Protein AF-A0A9P6S4X9-F1 (afdb_monomer_lite)

Radius of gyration: 37.91 Å; chains: 1; bounding box: 53×24×143 Å

Secondary structure (DSSP, 8-state):
------------------PPP------TT-PPTT----------HHHHHHHHHHHHHHHHHHHHHHHHHHHHHHH--HHHHHHHHHHHHHHHHHHHHHHHHHHHHHHHHHHT--S-----SHHHHHHHHHHHHHHHHHHHHHHHH--

Sequence (147 aa):
MSAAATSASRAEHIHTTTMPTPSATQPLLQAAPGKRIALPIRVEPKVFFANERTFLSWLNFTVLLGSLAIGLLNFGDRIGRISAGVFTFVAMVVMMYALATFHWRADRIRKRLPGPYDDRFGPTVLCVFILAAILINFGLRFADKGV

Structure (mmCIF, N/CA/C/O backbone):
data_AF-A0A9P6S4X9-F1
#
_entry.id   AF-A0A9P6S4X9-F1
#
loop_
_atom_site.group_PDB
_atom_site.id
_atom_site.type_symbol
_atom_site.label_atom_id
_atom_site.label_alt_id
_atom_site.label_comp_id
_atom_site.label_asym_id
_atom_site.label_entity_id
_atom_site.label_seq_id
_atom_site.pdbx_PDB_ins_code
_atom_site.Cartn_x
_atom_site.Cartn_y
_atom_site.Cartn_z
_atom_site.occupancy
_atom_site.B_iso_or_equiv
_atom_site.auth_seq_id
_atom_site.auth_comp_id
_atom_site.auth_asym_id
_atom_site.auth_atom_id
_atom_site.pdbx_PDB_model_num
ATOM 1 N N . MET A 1 1 ? -9.939 6.681 114.213 1.00 40.62 1 MET A N 1
ATOM 2 C CA . MET A 1 1 ? -9.702 8.044 113.689 1.00 40.62 1 MET A CA 1
ATOM 3 C C . MET A 1 1 ? -10.269 8.113 112.274 1.00 40.62 1 MET A C 1
ATOM 5 O O . MET A 1 1 ? -9.946 7.220 111.510 1.00 40.62 1 MET A O 1
ATOM 9 N N . SER A 1 2 ? -11.077 9.147 111.980 1.00 41.94 2 SER A N 1
ATOM 10 C CA . SER A 1 2 ? -11.614 9.590 110.666 1.00 41.94 2 SER A CA 1
ATOM 11 C C . SER A 1 2 ? -12.587 8.633 109.944 1.00 41.94 2 SER A C 1
ATOM 13 O O . SER A 1 2 ? -12.214 7.509 109.655 1.00 41.94 2 SER A O 1
ATOM 15 N N . ALA A 1 3 ? -13.881 8.901 109.717 1.00 42.59 3 ALA A N 1
ATOM 16 C CA . ALA A 1 3 ? -14.622 10.063 109.186 1.00 42.59 3 ALA A CA 1
ATOM 17 C C . ALA A 1 3 ? -14.435 10.333 107.675 1.00 42.59 3 ALA A C 1
ATOM 19 O O . ALA A 1 3 ? -13.303 10.378 107.203 1.00 42.59 3 ALA A O 1
ATOM 20 N N . ALA A 1 4 ? -15.577 10.628 107.023 1.00 40.09 4 ALA A N 1
ATOM 21 C CA . ALA A 1 4 ? -15.827 11.126 105.654 1.00 40.09 4 ALA A CA 1
ATOM 22 C C . ALA A 1 4 ? -15.891 10.050 104.541 1.00 40.09 4 ALA A C 1
ATOM 24 O O . ALA A 1 4 ? -14.926 9.344 104.303 1.00 40.09 4 ALA A O 1
ATOM 25 N N . ALA A 1 5 ? -17.052 9.728 103.957 1.00 43.88 5 ALA A N 1
ATOM 26 C CA . ALA A 1 5 ? -17.960 10.505 103.095 1.00 43.88 5 ALA A CA 1
ATOM 27 C C . ALA A 1 5 ? -17.631 10.388 101.590 1.00 43.88 5 ALA A C 1
ATOM 29 O O . ALA A 1 5 ? -16.500 10.602 101.171 1.00 43.88 5 ALA A O 1
ATOM 30 N N . THR A 1 6 ? -18.701 10.169 100.813 1.00 44.41 6 THR A N 1
ATOM 31 C CA . THR A 1 6 ? -18.942 10.730 99.469 1.00 44.41 6 THR A CA 1
ATOM 32 C C . THR A 1 6 ? -18.787 9.834 98.231 1.00 44.41 6 THR A C 1
ATOM 34 O O . THR A 1 6 ? -17.762 9.221 97.963 1.00 44.41 6 THR A O 1
ATOM 37 N N . SER A 1 7 ? -19.837 9.957 97.408 1.00 43.66 7 SER A N 1
ATOM 38 C CA . SER A 1 7 ? -20.012 9.651 95.979 1.00 43.66 7 SER A CA 1
ATOM 39 C C . SER A 1 7 ? -20.216 8.177 95.616 1.00 43.66 7 SER A C 1
ATOM 41 O O . SER A 1 7 ? -19.341 7.345 95.778 1.00 43.66 7 SER A O 1
ATOM 43 N N . ALA A 1 8 ? -21.436 7.750 95.280 1.00 53.78 8 ALA A N 1
ATOM 44 C CA . ALA A 1 8 ? -22.170 8.042 94.042 1.00 53.78 8 ALA A CA 1
ATOM 45 C C . ALA A 1 8 ? -21.450 7.505 92.795 1.00 53.78 8 ALA A C 1
ATOM 47 O O . ALA A 1 8 ? -20.667 8.203 92.165 1.00 53.78 8 ALA A O 1
ATOM 48 N N . SER A 1 9 ? -21.796 6.282 92.398 1.00 42.47 9 SER A N 1
ATOM 49 C CA . SER A 1 9 ? -21.752 5.892 90.991 1.00 42.47 9 SER A CA 1
ATOM 50 C C . SER A 1 9 ? -22.860 4.879 90.727 1.00 42.47 9 SER A C 1
ATOM 52 O O . SER A 1 9 ? -22.696 3.666 90.827 1.00 42.47 9 SER A O 1
ATOM 54 N N . ARG A 1 10 ? -24.046 5.424 90.453 1.00 54.72 10 ARG A N 1
ATOM 55 C CA . ARG A 1 10 ? -25.120 4.731 89.747 1.00 54.72 10 ARG A CA 1
ATOM 56 C C . ARG A 1 10 ? -24.639 4.569 88.304 1.00 54.72 10 ARG A C 1
ATOM 58 O O . ARG A 1 10 ? -24.884 5.444 87.482 1.00 54.72 10 ARG A O 1
ATOM 65 N N . ALA A 1 11 ? -23.908 3.495 88.025 1.00 45.84 11 ALA A N 1
ATOM 66 C CA . ALA A 1 11 ? -23.626 3.073 86.661 1.00 45.84 11 ALA A CA 1
ATOM 67 C C . ALA A 1 11 ? -24.752 2.137 86.227 1.00 45.84 11 ALA A C 1
ATOM 69 O O . ALA A 1 11 ? -25.008 1.099 86.836 1.00 45.84 11 ALA A O 1
ATOM 70 N N . GLU A 1 12 ? -25.487 2.605 85.232 1.00 45.97 12 GLU A N 1
ATOM 71 C CA . GLU A 1 12 ? -26.669 1.979 84.690 1.00 45.97 12 GLU A CA 1
ATOM 72 C C . GLU A 1 12 ? -26.432 0.544 84.225 1.00 45.97 12 GLU A C 1
ATOM 74 O O . GLU A 1 12 ? -25.440 0.195 83.592 1.00 45.97 12 GLU A O 1
ATOM 79 N N . HIS A 1 13 ? -27.444 -0.251 84.535 1.00 44.88 13 HIS A N 1
ATOM 80 C CA . HIS A 1 13 ? -27.897 -1.465 83.886 1.00 44.88 13 HIS A CA 1
ATOM 81 C C . HIS A 1 13 ? -27.593 -1.480 82.367 1.00 44.88 13 HIS A C 1
ATOM 83 O O . HIS A 1 13 ? -28.399 -1.023 81.555 1.00 44.88 13 HIS A O 1
ATOM 89 N N . ILE A 1 14 ? -26.434 -2.014 81.960 1.00 47.28 14 ILE A N 1
ATOM 90 C CA . ILE A 1 14 ? -26.116 -2.220 80.541 1.00 47.28 14 ILE A CA 1
ATOM 91 C C . ILE A 1 14 ? -26.967 -3.382 80.035 1.00 47.28 14 ILE A C 1
ATOM 93 O O . ILE A 1 14 ? -26.680 -4.557 80.256 1.00 47.28 14 ILE A O 1
ATOM 97 N N . HIS A 1 15 ? -28.043 -3.016 79.349 1.00 53.47 15 HIS A N 1
ATOM 98 C CA . HIS A 1 15 ? -28.860 -3.899 78.540 1.00 53.47 15 HIS A CA 1
ATOM 99 C C . HIS A 1 15 ? -27.960 -4.560 77.485 1.00 53.47 15 HIS A C 1
ATOM 101 O O . HIS A 1 15 ? -27.495 -3.905 76.550 1.00 53.47 15 HIS A O 1
ATOM 107 N N . THR A 1 16 ? -27.685 -5.856 77.644 1.00 51.38 16 THR A N 1
ATOM 108 C CA . THR A 1 16 ? -27.037 -6.692 76.628 1.00 51.38 16 THR A CA 1
ATOM 109 C C . THR A 1 16 ? -27.988 -6.838 75.439 1.00 51.38 16 THR A C 1
ATOM 111 O O . THR A 1 16 ? -28.710 -7.821 75.308 1.00 51.38 16 THR A O 1
ATOM 114 N N . THR A 1 17 ? -28.033 -5.816 74.586 1.00 58.47 17 THR A N 1
ATOM 115 C CA . THR A 1 17 ? -28.720 -5.873 73.296 1.00 58.47 17 THR A CA 1
ATOM 116 C C . THR A 1 17 ? -27.745 -6.486 72.306 1.00 58.47 17 THR A C 1
ATOM 118 O O . THR A 1 17 ? -26.753 -5.872 71.919 1.00 58.47 17 THR A O 1
ATOM 121 N N . THR A 1 18 ? -28.004 -7.737 71.946 1.00 55.19 18 THR A N 1
ATOM 122 C CA . THR A 1 18 ? -27.383 -8.432 70.823 1.00 55.19 18 THR A CA 1
ATOM 123 C C . THR A 1 18 ? -27.446 -7.549 69.576 1.00 55.19 18 THR A C 1
ATOM 125 O O . THR A 1 18 ? -28.519 -7.240 69.063 1.00 55.19 18 THR A O 1
ATOM 128 N N . MET A 1 19 ? -26.283 -7.118 69.088 1.00 57.72 19 MET A N 1
ATOM 129 C CA . MET A 1 19 ? -26.171 -6.454 67.792 1.00 57.72 19 MET A CA 1
ATOM 130 C C . MET A 1 19 ? -26.582 -7.466 66.712 1.00 57.72 19 MET A C 1
ATOM 132 O O . MET A 1 19 ? -25.995 -8.552 66.669 1.00 57.72 19 MET A O 1
ATOM 136 N N . PRO A 1 20 ? -27.556 -7.166 65.835 1.00 60.94 20 PRO A N 1
ATOM 137 C CA . PRO A 1 20 ? -27.769 -7.990 64.662 1.00 60.94 20 PRO A CA 1
ATOM 138 C C . PRO A 1 20 ? -26.520 -7.872 63.788 1.00 60.94 20 PRO A C 1
ATOM 140 O O . PRO A 1 20 ? -26.028 -6.779 63.503 1.00 60.94 20 PRO A O 1
ATOM 143 N N . THR A 1 21 ? -25.983 -9.022 63.402 1.00 60.69 21 THR A N 1
ATOM 144 C CA . THR A 1 21 ? -24.888 -9.157 62.447 1.00 60.69 21 THR A CA 1
ATOM 145 C C . THR A 1 21 ? -25.187 -8.297 61.214 1.00 60.69 21 THR A C 1
ATOM 147 O O . THR A 1 21 ? -26.254 -8.467 60.616 1.00 60.69 21 THR A O 1
ATOM 150 N N . PRO A 1 22 ? -24.305 -7.372 60.796 1.00 52.06 22 PRO A N 1
ATOM 151 C CA . PRO A 1 22 ? -24.499 -6.682 59.536 1.00 52.06 22 PRO A CA 1
ATOM 152 C C . PRO A 1 22 ? -24.264 -7.693 58.411 1.00 52.06 22 PRO A C 1
ATOM 154 O O . PRO A 1 22 ? -23.133 -7.950 58.005 1.00 52.06 22 PRO A 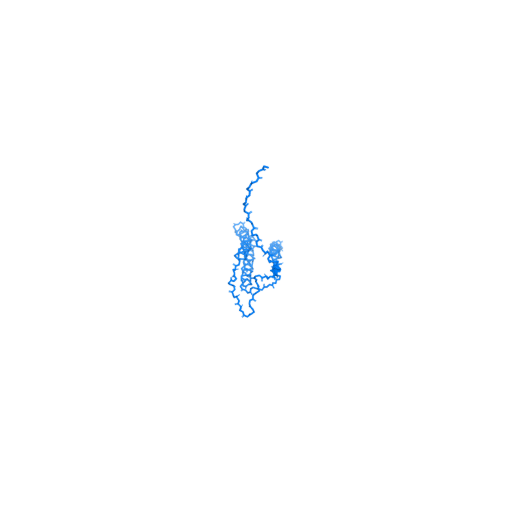O 1
ATOM 157 N N . SER A 1 23 ? -25.348 -8.269 57.892 1.00 57.12 23 SER A N 1
ATOM 158 C CA . SER A 1 23 ? -25.376 -8.958 56.601 1.00 57.12 23 SER A CA 1
ATOM 159 C C . SER A 1 23 ? -25.177 -7.933 55.480 1.00 57.12 23 SER A C 1
ATOM 161 O O . SER A 1 23 ? -26.088 -7.633 54.714 1.00 57.12 23 SER A O 1
ATOM 163 N N . ALA A 1 24 ? -23.984 -7.349 55.393 1.00 59.25 24 ALA A N 1
ATOM 164 C CA . ALA A 1 24 ? -23.583 -6.448 54.321 1.00 59.25 24 ALA A CA 1
ATOM 165 C C . ALA A 1 24 ? -22.804 -7.226 53.251 1.00 59.25 24 ALA A C 1
ATOM 167 O O . ALA A 1 24 ? -21.648 -6.948 52.954 1.00 59.25 24 ALA A O 1
ATOM 168 N N . THR A 1 25 ? -23.456 -8.219 52.648 1.00 58.53 25 THR A N 1
ATOM 169 C CA . THR A 1 25 ? -23.103 -8.696 51.303 1.00 58.53 25 THR A CA 1
ATOM 170 C C . THR A 1 25 ? -24.239 -8.313 50.370 1.00 58.53 25 THR A C 1
ATOM 172 O O . THR A 1 25 ? -24.923 -9.155 49.801 1.00 58.53 25 THR A O 1
ATOM 175 N N . GLN A 1 26 ? -24.492 -7.012 50.255 1.00 59.91 26 GLN A N 1
ATOM 176 C CA . GLN A 1 26 ? -25.256 -6.504 49.127 1.00 59.91 26 GLN A CA 1
ATOM 177 C C . GLN A 1 26 ? -24.246 -5.936 48.137 1.00 59.91 26 GLN A C 1
ATOM 179 O O . GLN A 1 26 ? -23.587 -4.950 48.460 1.00 59.91 26 GLN A O 1
ATOM 184 N N . PRO A 1 27 ? -24.054 -6.539 46.953 1.00 57.41 27 PRO A N 1
ATOM 185 C CA . PRO A 1 27 ? -23.370 -5.838 45.885 1.00 57.41 27 PRO A CA 1
ATOM 186 C C . PRO A 1 27 ? -24.246 -4.631 45.524 1.00 57.41 27 PRO A C 1
ATOM 188 O O . PRO A 1 27 ? -25.382 -4.786 45.083 1.00 57.41 27 PRO A O 1
ATOM 191 N N . LEU A 1 28 ? -23.724 -3.419 45.722 1.00 56.62 28 LEU A N 1
ATOM 192 C CA . LEU A 1 28 ? -24.374 -2.115 45.480 1.00 56.62 28 LEU A CA 1
ATOM 193 C C . LEU A 1 28 ? -24.715 -1.851 43.988 1.00 56.62 28 LEU A C 1
ATOM 195 O O . LEU A 1 28 ? -24.922 -0.714 43.575 1.00 56.62 28 LEU A O 1
ATOM 199 N N . LEU A 1 29 ? -24.780 -2.899 43.166 1.00 58.06 29 LEU A N 1
ATOM 200 C CA . LEU A 1 29 ? -25.066 -2.875 41.733 1.00 58.06 29 LEU A CA 1
ATOM 201 C C . LEU A 1 29 ? -26.030 -4.001 41.324 1.00 58.06 29 LEU A C 1
ATOM 203 O O . LEU A 1 29 ? -25.912 -4.571 40.241 1.00 58.06 29 LEU A O 1
ATOM 207 N N . GLN A 1 30 ? -27.029 -4.308 42.155 1.00 60.53 30 GLN A N 1
ATOM 208 C CA . GLN A 1 30 ? -28.190 -5.047 41.665 1.00 60.53 30 GLN A CA 1
ATOM 209 C C . GLN A 1 30 ? -29.008 -4.104 40.773 1.00 60.53 30 GLN A C 1
ATOM 211 O O . GLN A 1 30 ? -29.825 -3.313 41.243 1.00 60.53 30 GLN A O 1
ATOM 216 N N . ALA A 1 31 ? -28.729 -4.137 39.468 1.00 59.66 31 ALA A N 1
ATOM 217 C CA . ALA A 1 31 ? -29.505 -3.417 38.472 1.00 59.66 31 ALA A CA 1
ATOM 218 C C . ALA A 1 31 ? -30.988 -3.784 38.636 1.00 59.66 31 ALA A C 1
ATOM 220 O O . ALA A 1 31 ? -31.359 -4.953 38.523 1.00 59.66 31 ALA A O 1
ATOM 221 N N . ALA A 1 32 ? -31.825 -2.785 38.928 1.00 60.22 32 ALA A N 1
ATOM 222 C CA . ALA A 1 32 ? -33.267 -2.962 39.017 1.00 60.22 32 ALA A CA 1
ATOM 223 C C . ALA A 1 32 ? -33.785 -3.672 37.746 1.00 60.22 32 ALA A C 1
ATOM 225 O O . ALA A 1 32 ? -33.469 -3.229 36.632 1.00 60.22 32 ALA A O 1
ATOM 226 N N . PRO A 1 33 ? -34.558 -4.766 37.873 1.00 54.81 33 PRO A N 1
ATOM 227 C CA . PRO A 1 33 ? -35.034 -5.505 36.717 1.00 54.81 33 PRO A CA 1
ATOM 228 C C . PRO A 1 33 ? -35.998 -4.620 35.921 1.00 54.81 33 PRO A C 1
ATOM 230 O O . PRO A 1 33 ? -36.998 -4.136 36.443 1.00 54.81 33 PRO A O 1
ATOM 233 N N . GLY A 1 34 ? -35.681 -4.388 34.647 1.00 60.62 34 GLY A N 1
ATOM 234 C CA . GLY A 1 34 ? -36.610 -3.791 33.682 1.00 60.62 34 GLY A CA 1
ATOM 235 C C . GLY A 1 34 ? -36.281 -2.382 33.192 1.00 60.62 34 GLY A C 1
ATOM 236 O O . GLY A 1 34 ? -36.857 -1.961 32.190 1.00 60.62 34 GLY A O 1
ATOM 237 N N . LYS A 1 35 ? -35.320 -1.662 33.786 1.00 54.94 35 LYS A N 1
ATOM 238 C CA . LYS A 1 35 ? -34.866 -0.385 33.210 1.00 54.94 35 LYS A CA 1
ATOM 239 C C . LYS A 1 35 ? -33.592 -0.626 32.416 1.00 54.94 35 LYS A C 1
ATOM 241 O O . LYS A 1 35 ? -32.522 -0.821 32.983 1.00 54.94 35 LYS A O 1
ATOM 246 N N . ARG A 1 36 ? -33.704 -0.636 31.083 1.00 56.78 36 ARG A N 1
ATOM 247 C CA . ARG A 1 36 ? -32.535 -0.604 30.197 1.00 56.78 36 ARG A CA 1
ATOM 248 C C . ARG A 1 36 ? -31.817 0.719 30.437 1.00 56.78 36 ARG A C 1
ATOM 250 O O . ARG A 1 36 ? -32.189 1.745 29.878 1.00 56.78 36 ARG A O 1
ATOM 257 N N . ILE A 1 37 ? -30.820 0.705 31.314 1.00 58.09 37 ILE A N 1
ATOM 258 C CA . ILE A 1 37 ? -29.914 1.829 31.496 1.00 58.09 37 ILE A CA 1
ATOM 259 C C . ILE A 1 37 ? -29.082 1.872 30.217 1.00 58.09 37 ILE A C 1
ATOM 261 O O . ILE A 1 37 ? -28.137 1.104 30.041 1.00 58.09 37 ILE A O 1
ATOM 265 N N . ALA A 1 38 ? -29.481 2.726 29.278 1.00 57.00 38 ALA A N 1
ATOM 266 C CA . ALA A 1 38 ? -28.643 3.099 28.156 1.00 57.00 38 ALA A CA 1
ATOM 267 C C . ALA A 1 38 ? -27.507 3.961 28.713 1.00 57.00 38 ALA A C 1
ATOM 269 O O . ALA A 1 38 ? -27.551 5.184 28.626 1.00 57.00 38 ALA A O 1
ATOM 270 N N . LEU A 1 39 ? -26.506 3.331 29.339 1.00 57.72 39 LEU A N 1
ATOM 271 C CA . LEU A 1 39 ? -25.230 4.004 29.531 1.00 57.72 39 LEU A CA 1
ATOM 272 C C . LEU A 1 39 ? -24.752 4.397 28.127 1.00 57.72 39 LEU A C 1
ATOM 274 O O . LEU A 1 39 ? -24.606 3.504 27.280 1.00 57.72 39 LEU A O 1
ATOM 278 N N . PRO A 1 40 ? -24.540 5.696 27.844 1.00 55.12 40 PRO A N 1
ATOM 279 C CA . PRO A 1 40 ? -23.878 6.115 26.627 1.00 55.12 40 PRO A CA 1
ATOM 280 C C . PRO A 1 40 ? -22.514 5.451 26.662 1.00 55.12 40 PRO A C 1
ATOM 282 O O . PRO A 1 40 ? -21.646 5.807 27.457 1.00 55.12 40 PRO A O 1
ATOM 285 N N . ILE A 1 41 ? -22.352 4.397 25.875 1.00 57.56 41 ILE A N 1
ATOM 286 C CA . ILE A 1 41 ? -21.063 3.739 25.794 1.00 57.56 41 ILE A CA 1
ATOM 287 C C . ILE A 1 41 ? -20.070 4.763 25.272 1.00 57.56 41 ILE A C 1
ATOM 289 O O . ILE A 1 41 ? -20.194 5.309 24.173 1.00 57.56 41 ILE A O 1
ATOM 293 N N . ARG A 1 42 ? -19.077 5.046 26.098 1.00 58.41 42 ARG A N 1
ATOM 294 C CA . ARG A 1 42 ? -17.921 5.809 25.682 1.00 58.41 42 ARG A CA 1
ATOM 295 C C . ARG A 1 42 ? -17.289 5.007 24.551 1.00 58.41 42 ARG A C 1
ATOM 297 O O . ARG A 1 42 ? -16.778 3.917 24.794 1.00 58.41 42 ARG A O 1
ATOM 304 N N . VAL A 1 43 ? -17.398 5.491 23.314 1.00 55.91 43 VAL A N 1
ATOM 305 C CA . VAL A 1 43 ? -16.625 4.933 22.204 1.00 55.91 43 VAL A CA 1
ATOM 306 C C . VAL A 1 43 ? -15.186 5.139 22.629 1.00 55.91 43 VAL A C 1
ATOM 308 O O . VAL A 1 43 ? -14.739 6.278 22.737 1.00 55.91 43 VAL A O 1
ATOM 311 N N . GLU A 1 44 ? -14.517 4.070 23.052 1.00 59.59 44 GLU A N 1
ATOM 312 C CA . GLU A 1 44 ? -13.187 4.222 23.610 1.00 59.59 44 GLU A CA 1
ATOM 313 C C . GLU A 1 44 ? -12.300 4.774 22.491 1.00 59.59 44 GLU A C 1
ATOM 315 O O . GLU A 1 44 ? -12.115 4.095 21.479 1.00 59.59 44 GLU A O 1
ATOM 320 N N . PRO A 1 45 ? -11.734 5.984 22.635 1.00 57.53 45 PRO A N 1
ATOM 321 C CA . PRO A 1 45 ? -10.934 6.593 21.571 1.00 57.53 45 PRO A CA 1
ATOM 322 C C . PRO A 1 45 ? -9.738 5.711 21.170 1.00 57.53 45 PRO A C 1
ATOM 324 O O . PRO A 1 45 ? -9.205 5.830 20.070 1.00 57.53 45 PRO A O 1
ATOM 327 N N . LYS A 1 46 ? -9.377 4.745 22.028 1.00 59.81 46 LYS A N 1
ATOM 328 C CA . LYS A 1 46 ? -8.338 3.743 21.798 1.00 59.81 46 LYS A CA 1
ATOM 329 C C . LYS A 1 46 ? -8.545 2.905 20.527 1.00 59.81 46 LYS A C 1
ATOM 331 O O . LYS A 1 46 ? -7.553 2.543 19.903 1.00 59.81 46 LYS A O 1
ATOM 336 N N . VAL A 1 47 ? -9.787 2.608 20.115 1.00 68.12 47 VAL A N 1
ATOM 337 C CA . VAL A 1 47 ? -10.024 1.751 18.930 1.00 68.12 47 VAL A CA 1
ATOM 338 C C . VAL A 1 47 ? -9.876 2.506 17.610 1.00 68.12 47 VAL A C 1
ATOM 340 O O . VAL A 1 47 ? -9.380 1.939 16.640 1.00 68.12 47 VAL A O 1
ATOM 343 N N . PHE A 1 48 ? -10.234 3.791 17.585 1.00 68.88 48 PHE A N 1
ATOM 344 C CA . PHE A 1 48 ? -10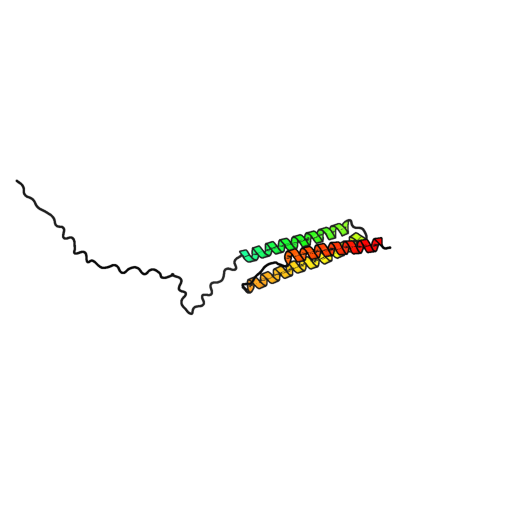.039 4.646 16.412 1.00 68.88 48 PHE A CA 1
ATOM 345 C C . PHE A 1 48 ? -8.562 4.958 1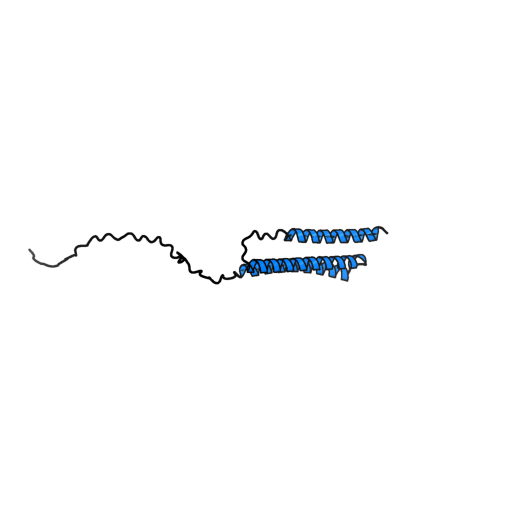6.205 1.00 68.88 48 PHE A C 1
ATOM 347 O O . PHE A 1 48 ? -8.039 4.761 15.112 1.00 68.88 48 PHE A O 1
ATOM 354 N N . PHE A 1 49 ? -7.860 5.299 17.285 1.00 72.44 49 PHE A N 1
ATOM 355 C CA . PHE A 1 49 ? -6.431 5.587 17.228 1.00 72.44 49 PHE A CA 1
ATOM 356 C C . PHE A 1 49 ? -5.592 4.371 16.790 1.00 72.44 49 PHE A C 1
ATOM 358 O O . PHE A 1 49 ? -4.631 4.495 16.031 1.00 72.44 49 PHE A O 1
ATOM 365 N N . ALA A 1 50 ? -5.972 3.162 17.222 1.00 77.69 50 ALA A N 1
ATOM 366 C CA . ALA A 1 50 ? -5.329 1.931 16.766 1.00 77.69 50 ALA A CA 1
ATOM 367 C C . ALA A 1 50 ? -5.570 1.658 15.269 1.00 77.69 50 ALA A C 1
ATOM 369 O O . ALA A 1 50 ? -4.663 1.185 14.583 1.00 77.69 50 ALA A O 1
ATOM 370 N N . ASN A 1 51 ? -6.770 1.965 14.762 1.00 75.81 51 ASN A N 1
ATOM 371 C CA . ASN A 1 51 ? -7.112 1.800 13.349 1.00 75.81 51 ASN A CA 1
ATOM 372 C C . ASN A 1 51 ? -6.347 2.792 12.456 1.00 75.81 51 ASN A C 1
ATOM 374 O O . ASN A 1 51 ? -5.800 2.404 11.423 1.00 75.81 51 ASN A O 1
ATOM 378 N N . GLU A 1 52 ? -6.243 4.048 12.887 1.00 84.12 52 GLU A N 1
ATOM 379 C CA . GLU A 1 52 ? -5.478 5.085 12.188 1.00 84.12 52 GLU A CA 1
ATOM 380 C C . GLU A 1 52 ? -3.993 4.721 12.085 1.00 84.12 52 GLU A C 1
ATOM 382 O O . GLU A 1 52 ? -3.430 4.794 10.995 1.00 84.12 52 GLU A O 1
ATOM 387 N N . ARG A 1 53 ? -3.370 4.227 13.168 1.00 86.44 53 ARG A N 1
ATOM 388 C CA . ARG A 1 53 ? -1.970 3.758 13.145 1.00 86.44 53 ARG A CA 1
ATOM 389 C C . ARG A 1 53 ? -1.738 2.688 12.080 1.00 86.44 53 ARG A C 1
ATOM 391 O O . ARG A 1 53 ? -0.754 2.747 11.347 1.00 86.44 53 ARG A O 1
ATOM 398 N N . THR A 1 54 ? -2.633 1.706 11.998 1.00 82.00 54 THR A N 1
ATOM 399 C CA . THR A 1 54 ? -2.514 0.654 10.984 1.00 82.00 54 THR A CA 1
ATOM 400 C C . THR A 1 54 ? -2.719 1.215 9.581 1.00 82.00 54 THR A C 1
ATOM 402 O O . THR A 1 54 ? -1.914 0.924 8.704 1.00 82.00 54 THR A O 1
ATOM 405 N N . PHE A 1 55 ? -3.716 2.082 9.374 1.00 83.00 55 PHE A N 1
ATOM 406 C CA . PHE A 1 55 ? -3.956 2.732 8.083 1.00 83.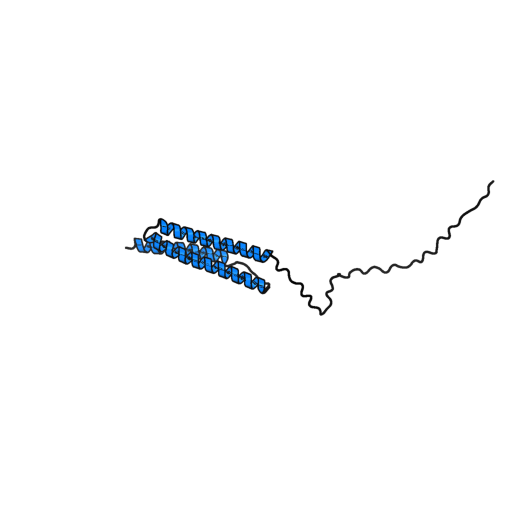00 55 PHE A CA 1
ATOM 407 C C . PHE A 1 55 ? -2.740 3.539 7.606 1.00 83.00 55 PHE A C 1
ATOM 409 O O . PHE A 1 55 ? -2.313 3.380 6.466 1.00 83.00 55 PHE A O 1
ATOM 416 N N . LEU A 1 56 ? -2.125 4.324 8.493 1.00 86.31 56 LEU A N 1
ATOM 417 C CA . LEU A 1 56 ? -0.896 5.073 8.215 1.00 86.31 56 LEU A CA 1
ATOM 418 C C . LEU A 1 56 ? 0.269 4.153 7.832 1.00 86.31 56 LEU A C 1
ATOM 420 O O . LEU A 1 56 ? 1.009 4.466 6.903 1.00 86.31 56 LEU A O 1
ATOM 424 N N . SER A 1 57 ? 0.415 3.003 8.498 1.00 85.38 57 SER A N 1
ATOM 425 C CA . SER A 1 57 ? 1.437 2.013 8.135 1.00 85.38 57 SER A CA 1
ATOM 426 C C . SER A 1 57 ? 1.206 1.444 6.732 1.00 85.38 57 SER A C 1
ATOM 428 O O . SER A 1 57 ? 2.148 1.345 5.952 1.00 85.38 57 SER A O 1
ATOM 430 N N . TRP A 1 58 ? -0.037 1.105 6.386 1.00 85.94 58 TRP A N 1
ATOM 431 C CA . TRP A 1 58 ? -0.406 0.613 5.054 1.00 85.94 58 TRP A CA 1
ATOM 432 C C . TRP A 1 58 ? -0.213 1.661 3.955 1.00 85.94 58 TRP A C 1
ATOM 434 O O . TRP A 1 58 ? 0.290 1.366 2.866 1.00 85.94 58 TRP A O 1
ATOM 444 N N . LEU A 1 59 ? -0.576 2.905 4.258 1.00 89.00 59 LEU A N 1
ATOM 445 C CA . LEU A 1 59 ? -0.407 4.031 3.354 1.00 89.00 59 LEU A CA 1
ATOM 446 C C . LEU A 1 59 ? 1.078 4.333 3.120 1.00 89.00 59 LEU A C 1
ATOM 448 O O . LEU A 1 59 ? 1.472 4.553 1.979 1.00 89.00 59 LEU A O 1
ATOM 452 N N . ASN A 1 60 ? 1.916 4.251 4.158 1.00 90.25 60 ASN A N 1
ATOM 453 C CA . ASN A 1 60 ? 3.367 4.392 4.032 1.00 90.25 60 ASN A CA 1
ATOM 454 C C . ASN A 1 60 ? 3.948 3.376 3.033 1.00 90.25 60 ASN A C 1
ATOM 456 O O . ASN A 1 60 ? 4.614 3.780 2.084 1.00 90.25 60 ASN A O 1
ATOM 460 N N . PHE A 1 61 ? 3.616 2.085 3.160 1.00 86.69 61 PHE A N 1
ATOM 461 C CA . PHE A 1 61 ? 4.079 1.070 2.203 1.00 86.69 61 PHE A CA 1
ATOM 462 C C . PHE A 1 61 ? 3.649 1.371 0.769 1.00 86.69 61 PHE A C 1
ATOM 464 O O . PHE A 1 61 ? 4.422 1.193 -0.170 1.00 86.69 61 PHE A O 1
ATOM 471 N N . THR A 1 62 ? 2.432 1.876 0.598 1.00 89.19 62 THR A N 1
ATOM 472 C CA . THR A 1 62 ? 1.937 2.267 -0.720 1.00 89.19 62 THR A CA 1
ATOM 473 C C . THR A 1 62 ? 2.731 3.435 -1.303 1.00 89.19 62 THR A C 1
ATOM 475 O O . THR A 1 62 ? 3.085 3.418 -2.481 1.00 89.19 62 THR A O 1
ATOM 478 N N . VAL A 1 63 ? 3.062 4.429 -0.474 1.00 92.06 63 VAL A N 1
ATOM 479 C CA . VAL A 1 63 ? 3.910 5.561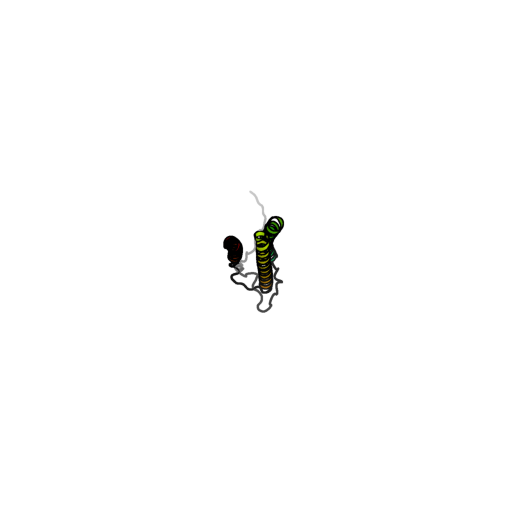 -0.866 1.00 92.06 63 VAL A CA 1
ATOM 480 C C . VAL A 1 63 ? 5.327 5.097 -1.207 1.00 92.06 63 VAL A C 1
ATOM 482 O O . VAL A 1 63 ? 5.887 5.588 -2.181 1.00 92.06 63 VAL A O 1
ATOM 485 N N . LEU A 1 64 ? 5.890 4.124 -0.482 1.00 91.81 64 LEU A N 1
ATOM 486 C CA . LEU A 1 64 ? 7.196 3.529 -0.805 1.00 91.81 64 LEU A CA 1
ATOM 487 C C . LEU A 1 64 ? 7.190 2.804 -2.161 1.00 91.81 64 LEU A C 1
ATOM 489 O O . LEU A 1 64 ? 8.136 2.925 -2.936 1.00 91.81 64 LEU A O 1
ATOM 493 N N . LEU A 1 65 ? 6.118 2.075 -2.482 1.00 88.50 65 LEU A N 1
ATOM 494 C CA . LEU A 1 65 ? 5.968 1.445 -3.799 1.00 88.50 65 LEU A CA 1
ATOM 495 C C . LEU A 1 65 ? 5.788 2.490 -4.908 1.00 88.50 65 LEU A C 1
ATOM 497 O O . LEU A 1 65 ? 6.378 2.363 -5.981 1.00 88.50 65 LEU A O 1
ATOM 501 N N . GLY A 1 66 ? 5.015 3.544 -4.639 1.00 91.69 66 GLY A N 1
ATOM 502 C CA . GLY A 1 66 ? 4.834 4.667 -5.556 1.00 91.69 66 GLY A CA 1
ATOM 503 C C . GLY A 1 66 ? 6.128 5.446 -5.804 1.00 91.69 66 GLY A C 1
ATOM 504 O O . GLY A 1 66 ? 6.427 5.782 -6.946 1.00 91.69 66 GLY A O 1
ATOM 505 N N . SER A 1 67 ? 6.938 5.689 -4.770 1.00 93.00 67 SER A N 1
ATOM 506 C CA . SER A 1 67 ? 8.225 6.378 -4.917 1.00 93.00 67 SER A CA 1
ATOM 507 C C . SER A 1 67 ? 9.227 5.543 -5.710 1.00 93.00 67 SER A C 1
ATOM 509 O O . SER A 1 67 ? 9.935 6.092 -6.553 1.00 93.00 67 SER A O 1
ATOM 511 N N . LEU A 1 68 ? 9.229 4.219 -5.526 1.00 89.81 68 LEU A N 1
ATOM 512 C CA . LEU A 1 68 ? 10.018 3.304 -6.348 1.00 89.81 68 LEU A CA 1
ATOM 513 C C . LEU A 1 68 ? 9.567 3.353 -7.815 1.00 89.81 68 LEU A C 1
ATOM 515 O O . LEU A 1 68 ? 10.406 3.492 -8.702 1.00 89.81 68 LEU A O 1
ATOM 519 N N . ALA A 1 69 ? 8.256 3.341 -8.080 1.00 89.81 69 ALA A N 1
ATOM 520 C CA . ALA A 1 69 ? 7.716 3.502 -9.432 1.00 89.81 69 ALA A CA 1
ATOM 521 C C . ALA A 1 69 ? 8.162 4.826 -10.079 1.00 89.81 69 ALA A C 1
ATOM 523 O O . ALA A 1 69 ? 8.642 4.839 -11.211 1.00 89.81 69 ALA A O 1
ATOM 524 N N . ILE A 1 70 ? 8.060 5.937 -9.344 1.00 92.50 70 ILE A N 1
ATOM 525 C CA . ILE A 1 70 ? 8.486 7.263 -9.812 1.00 92.50 70 ILE A CA 1
ATOM 526 C C . ILE A 1 70 ? 10.000 7.296 -10.060 1.00 92.50 70 ILE A C 1
ATOM 528 O O . ILE A 1 70 ? 10.443 7.878 -11.050 1.00 92.50 70 ILE A O 1
ATOM 532 N N . GLY A 1 71 ? 10.802 6.646 -9.213 1.00 90.69 71 GLY A N 1
ATOM 533 C CA . GLY A 1 71 ? 12.244 6.499 -9.420 1.00 90.69 71 GLY A CA 1
ATOM 534 C C . GLY A 1 71 ? 12.568 5.773 -10.729 1.00 90.69 71 GLY A C 1
ATOM 535 O O . GLY A 1 71 ? 13.400 6.243 -11.505 1.00 90.69 71 GLY A O 1
ATOM 536 N N . LEU A 1 72 ? 11.844 4.689 -11.028 1.00 87.38 72 LEU A N 1
ATOM 537 C CA . LEU A 1 72 ? 11.965 3.974 -12.301 1.00 87.38 72 LEU A CA 1
ATOM 538 C C . LEU A 1 72 ? 11.468 4.799 -13.499 1.00 87.38 72 LEU A C 1
ATOM 540 O O . LEU A 1 72 ? 11.990 4.624 -14.593 1.00 87.38 72 LEU A O 1
ATOM 544 N N . LEU A 1 73 ? 10.508 5.713 -13.331 1.00 88.12 73 LEU A N 1
ATOM 545 C CA . LEU A 1 73 ? 10.125 6.639 -14.408 1.00 88.12 73 LEU A CA 1
ATOM 546 C C . LEU A 1 73 ? 11.190 7.702 -14.680 1.00 88.12 73 LEU A C 1
ATOM 548 O O . LEU A 1 73 ? 11.360 8.088 -15.832 1.00 88.12 73 LEU A O 1
ATOM 552 N N . ASN A 1 74 ? 11.882 8.177 -13.640 1.00 88.31 74 ASN A N 1
ATOM 553 C CA . ASN A 1 74 ? 12.891 9.230 -13.778 1.00 88.31 74 ASN A CA 1
ATOM 554 C C . ASN A 1 74 ? 14.191 8.721 -14.410 1.00 88.31 74 ASN A C 1
ATOM 556 O O . ASN A 1 74 ? 14.801 9.439 -15.195 1.00 88.31 74 ASN A O 1
ATOM 560 N N . PHE A 1 75 ? 14.609 7.495 -14.082 1.00 82.06 75 PHE A N 1
ATOM 561 C CA . PHE A 1 75 ? 15.913 6.960 -14.498 1.00 82.06 75 PHE A CA 1
ATOM 562 C C . PHE A 1 75 ? 15.836 5.662 -15.308 1.00 82.06 75 PHE A C 1
ATOM 564 O O . PHE A 1 75 ? 16.869 5.122 -15.693 1.00 82.06 75 PHE A O 1
ATOM 571 N N . GLY A 1 76 ? 14.644 5.114 -15.537 1.00 77.06 76 GLY A N 1
ATOM 572 C CA . GLY A 1 76 ? 14.488 3.811 -16.172 1.00 77.06 76 GLY A CA 1
ATOM 573 C C . GLY A 1 76 ? 14.439 3.866 -17.696 1.00 77.06 76 GLY A C 1
ATOM 574 O O . GLY A 1 76 ? 13.756 4.698 -18.295 1.00 77.06 76 GLY A O 1
ATOM 575 N N . ASP A 1 77 ? 15.094 2.885 -18.318 1.00 82.88 77 ASP A N 1
ATOM 576 C CA . ASP A 1 77 ? 15.020 2.620 -19.756 1.00 82.88 77 ASP A CA 1
ATOM 577 C C . ASP A 1 77 ? 13.593 2.244 -20.211 1.00 82.88 77 ASP A C 1
ATOM 579 O O . ASP A 1 77 ? 12.619 2.279 -19.454 1.00 82.88 77 ASP A O 1
ATOM 583 N N . ARG A 1 78 ? 13.422 1.834 -21.475 1.00 80.50 78 ARG A N 1
ATOM 584 C CA . ARG A 1 78 ? 12.122 1.373 -22.012 1.00 80.50 78 ARG A CA 1
ATOM 585 C C . ARG A 1 78 ? 11.448 0.323 -21.107 1.00 80.50 78 ARG A C 1
ATOM 587 O O . ARG A 1 78 ? 10.251 0.417 -20.856 1.00 80.50 78 ARG A O 1
ATOM 594 N N . ILE A 1 79 ? 12.237 -0.588 -20.545 1.00 80.81 79 ILE A N 1
ATOM 595 C CA . ILE A 1 79 ? 11.815 -1.634 -19.599 1.00 80.81 79 ILE A CA 1
ATOM 596 C C . ILE A 1 79 ? 11.463 -1.028 -18.225 1.00 80.81 79 ILE A C 1
ATOM 598 O O . ILE A 1 79 ? 10.483 -1.421 -17.586 1.00 80.81 79 ILE A O 1
ATOM 602 N N . GLY A 1 80 ? 12.228 -0.025 -17.781 1.00 84.25 80 GLY A N 1
ATOM 603 C CA . GLY A 1 80 ? 12.005 0.717 -16.537 1.00 84.25 80 GLY A CA 1
ATOM 604 C C . GLY A 1 80 ? 10.677 1.478 -16.525 1.00 84.25 80 GLY A C 1
ATOM 605 O O . GLY A 1 80 ? 9.939 1.431 -15.546 1.00 84.25 80 GLY A O 1
ATOM 606 N N . ARG A 1 81 ? 10.300 2.088 -17.654 1.00 84.00 81 ARG A N 1
ATOM 607 C CA . ARG A 1 81 ? 9.016 2.799 -17.789 1.00 84.00 81 ARG A CA 1
ATOM 608 C C . ARG A 1 81 ? 7.803 1.874 -17.707 1.00 84.00 81 ARG A C 1
ATOM 610 O O . ARG A 1 81 ? 6.825 2.201 -17.039 1.00 84.00 81 ARG A O 1
ATOM 617 N N . ILE A 1 82 ? 7.864 0.711 -18.355 1.00 83.44 82 ILE A N 1
ATOM 618 C CA . ILE A 1 82 ? 6.771 -0.273 -18.303 1.00 83.44 82 ILE A CA 1
ATOM 619 C C . ILE A 1 82 ? 6.660 -0.865 -16.892 1.00 83.44 82 ILE A C 1
ATOM 621 O O . ILE A 1 82 ? 5.564 -0.946 -16.338 1.00 83.44 82 ILE A O 1
ATOM 625 N N . SER A 1 83 ? 7.790 -1.228 -16.279 1.00 81.75 83 SER A N 1
ATOM 626 C CA . SER A 1 83 ? 7.798 -1.731 -14.901 1.00 81.75 83 SER A CA 1
ATOM 627 C C . SER A 1 83 ? 7.309 -0.683 -13.898 1.00 81.75 83 SER A C 1
ATOM 629 O O . SER A 1 83 ? 6.563 -1.032 -12.987 1.00 81.75 83 SER A O 1
ATOM 631 N N . ALA A 1 84 ? 7.601 0.603 -14.098 1.00 87.50 84 ALA A N 1
ATOM 632 C CA . ALA A 1 84 ? 7.018 1.665 -13.287 1.00 87.50 84 ALA A CA 1
ATOM 633 C C . ALA A 1 84 ? 5.492 1.773 -13.423 1.00 87.50 84 ALA A C 1
ATOM 635 O O . ALA A 1 84 ? 4.802 1.963 -12.419 1.00 87.50 84 ALA A O 1
ATOM 636 N N . GLY A 1 85 ? 4.944 1.610 -14.632 1.00 85.94 85 GLY A N 1
ATOM 637 C CA . GLY A 1 85 ? 3.492 1.554 -14.837 1.00 85.94 85 GLY A CA 1
ATOM 638 C C . GLY A 1 85 ? 2.848 0.410 -14.047 1.00 85.94 85 GLY A C 1
ATOM 639 O O . GLY A 1 85 ? 1.832 0.598 -13.379 1.00 85.94 85 GLY A O 1
ATOM 640 N N . VAL A 1 86 ? 3.503 -0.751 -14.029 1.00 83.62 86 VAL A N 1
ATOM 641 C CA . VAL A 1 86 ? 3.071 -1.911 -13.239 1.00 83.62 86 VAL A CA 1
ATOM 642 C C . VAL A 1 86 ? 3.151 -1.636 -11.737 1.00 83.62 86 VAL A C 1
ATOM 644 O O . VAL A 1 86 ? 2.185 -1.894 -11.021 1.00 83.62 86 VAL A O 1
ATOM 647 N N . PHE A 1 87 ? 4.268 -1.093 -11.246 1.00 84.00 87 PHE A N 1
ATOM 648 C CA . PHE A 1 87 ? 4.413 -0.737 -9.832 1.00 84.00 87 PHE A CA 1
ATOM 649 C C . PHE A 1 87 ? 3.369 0.292 -9.394 1.00 84.00 87 PHE A C 1
ATOM 651 O O . PHE A 1 87 ? 2.830 0.185 -8.295 1.00 84.00 87 PHE A O 1
ATOM 658 N N . THR A 1 88 ? 3.032 1.242 -10.266 1.00 88.81 88 THR A N 1
ATOM 659 C CA . THR A 1 88 ? 1.975 2.229 -10.016 1.00 88.81 88 THR A CA 1
ATOM 660 C C . THR A 1 88 ? 0.607 1.557 -9.896 1.00 88.81 88 THR A C 1
ATOM 662 O O . THR A 1 88 ? -0.141 1.857 -8.966 1.00 88.81 88 THR A O 1
ATOM 665 N N . PHE A 1 89 ? 0.288 0.604 -10.778 1.00 86.94 89 PHE A N 1
ATOM 666 C CA . PHE A 1 89 ? -0.954 -0.169 -10.690 1.00 86.94 89 PHE A CA 1
ATOM 667 C C . PHE A 1 89 ? -1.022 -0.986 -9.394 1.00 86.94 89 PHE A C 1
ATOM 669 O O . PHE A 1 89 ? -2.008 -0.914 -8.664 1.00 86.94 89 PHE A O 1
ATOM 676 N N . VAL A 1 90 ? 0.052 -1.704 -9.059 1.00 84.75 90 VAL A N 1
ATOM 677 C CA . VAL A 1 90 ? 0.163 -2.462 -7.805 1.00 84.75 90 VAL A CA 1
ATOM 678 C C . VAL A 1 90 ? -0.026 -1.549 -6.591 1.00 84.75 90 VAL A C 1
ATOM 680 O O . VAL A 1 90 ? -0.824 -1.869 -5.711 1.00 84.75 90 VAL A O 1
ATOM 683 N N . ALA A 1 91 ? 0.630 -0.386 -6.565 1.00 87.69 91 ALA A N 1
ATOM 684 C CA . ALA A 1 91 ? 0.464 0.600 -5.501 1.00 87.69 91 ALA A CA 1
ATOM 685 C C . ALA A 1 91 ? -0.997 1.073 -5.375 1.00 87.69 91 ALA A C 1
ATOM 687 O O . ALA A 1 91 ? -1.509 1.160 -4.261 1.00 87.69 91 ALA A O 1
ATOM 688 N N . MET A 1 92 ? -1.716 1.299 -6.482 1.00 88.50 92 MET A N 1
ATOM 689 C CA . MET A 1 92 ? -3.148 1.633 -6.421 1.00 88.50 92 MET A CA 1
ATOM 690 C C . MET A 1 92 ? -3.988 0.517 -5.787 1.00 88.50 92 MET A C 1
ATOM 692 O O . MET A 1 92 ? -4.863 0.805 -4.969 1.00 88.50 92 MET A O 1
ATOM 696 N N . VAL A 1 93 ? -3.723 -0.753 -6.116 1.00 86.12 93 VAL A N 1
ATOM 697 C CA . VAL A 1 93 ? -4.456 -1.883 -5.516 1.00 86.12 93 VAL A CA 1
ATOM 698 C C . VAL A 1 93 ? -4.160 -1.989 -4.014 1.00 86.12 93 VAL A C 1
ATOM 700 O O . VAL A 1 93 ? -5.090 -2.173 -3.226 1.00 86.12 93 VAL A O 1
ATOM 703 N N . VAL A 1 94 ? -2.901 -1.806 -3.595 1.00 84.69 94 VAL A N 1
ATOM 704 C CA . VAL A 1 94 ? -2.516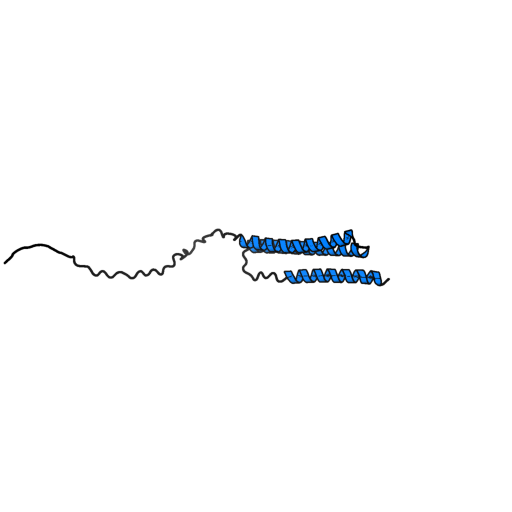 -1.771 -2.169 1.00 84.69 94 VAL A CA 1
ATOM 705 C C . VAL A 1 94 ? -3.224 -0.620 -1.444 1.00 84.69 94 VAL A C 1
ATOM 707 O O . VAL A 1 94 ? -3.788 -0.836 -0.369 1.00 84.69 94 VAL A O 1
ATOM 710 N N . MET A 1 95 ? -3.266 0.577 -2.047 1.00 88.44 95 MET A N 1
ATOM 711 C CA . MET A 1 95 ? -3.979 1.735 -1.490 1.00 88.44 95 MET A CA 1
ATOM 712 C C . MET A 1 95 ? -5.455 1.412 -1.255 1.00 88.44 95 MET A C 1
ATOM 714 O O . MET A 1 95 ? -6.017 1.693 -0.195 1.00 88.44 95 MET A O 1
ATOM 718 N N . MET A 1 96 ? -6.090 0.803 -2.255 1.00 88.38 96 MET A N 1
ATOM 719 C CA . MET A 1 96 ? -7.505 0.463 -2.209 1.00 88.38 96 MET A CA 1
ATOM 720 C C . MET A 1 96 ? -7.795 -0.607 -1.152 1.00 88.38 96 MET A C 1
ATOM 722 O O . MET A 1 96 ? -8.781 -0.493 -0.426 1.00 88.38 96 MET A O 1
ATOM 726 N N . TYR A 1 97 ? -6.910 -1.595 -0.989 1.00 84.50 97 TYR A N 1
ATOM 727 C CA . TYR A 1 97 ? -6.992 -2.571 0.100 1.00 84.50 97 TYR A CA 1
ATOM 728 C C . TYR A 1 97 ? -6.871 -1.912 1.484 1.00 84.50 97 TYR A C 1
ATOM 730 O O . TYR A 1 97 ? -7.655 -2.220 2.388 1.00 84.50 97 TYR A O 1
ATOM 738 N N . ALA A 1 98 ? -5.935 -0.970 1.650 1.00 83.75 98 ALA A N 1
ATOM 739 C CA . ALA A 1 98 ? -5.762 -0.221 2.894 1.00 83.75 98 ALA A CA 1
ATOM 740 C C . ALA A 1 98 ? -7.031 0.569 3.264 1.00 83.75 98 ALA A C 1
ATOM 742 O O . ALA A 1 98 ? -7.487 0.521 4.410 1.00 83.75 98 ALA A O 1
ATOM 743 N N . LEU A 1 99 ? -7.643 1.237 2.279 1.00 85.69 99 LEU A N 1
ATOM 744 C CA . LEU A 1 99 ? -8.900 1.975 2.442 1.00 85.69 99 LEU A CA 1
ATOM 745 C C . LEU A 1 99 ? -10.083 1.055 2.760 1.00 85.69 99 LEU A C 1
ATOM 747 O O . LEU A 1 99 ? -10.850 1.336 3.683 1.00 85.69 99 LEU A O 1
ATOM 751 N N . ALA A 1 100 ? -10.223 -0.061 2.040 1.00 84.00 100 ALA A N 1
ATOM 752 C CA . ALA A 1 100 ? -11.284 -1.035 2.286 1.00 84.00 100 ALA A CA 1
ATOM 753 C C . ALA A 1 100 ? -11.184 -1.626 3.701 1.00 84.00 100 ALA A C 1
ATOM 755 O O . ALA A 1 100 ? -12.187 -1.732 4.408 1.00 84.00 100 ALA A O 1
ATOM 756 N N . THR A 1 101 ? -9.965 -1.935 4.151 1.00 80.31 101 THR A N 1
ATOM 757 C CA . THR A 1 101 ? -9.700 -2.430 5.508 1.00 80.31 101 THR A CA 1
ATOM 758 C C . THR A 1 101 ? -10.042 -1.376 6.563 1.00 80.31 101 THR A C 1
ATOM 760 O O . THR A 1 101 ? -10.680 -1.696 7.569 1.00 80.31 101 THR A O 1
ATOM 763 N N . PHE A 1 102 ? -9.697 -0.105 6.322 1.00 77.25 102 PHE A N 1
ATOM 764 C CA . PHE A 1 102 ? -10.050 1.006 7.210 1.00 77.25 102 PHE A CA 1
ATOM 765 C C . PHE A 1 102 ? -11.570 1.169 7.350 1.00 77.25 102 PHE A C 1
ATOM 767 O O . PHE A 1 102 ? -12.076 1.252 8.474 1.00 77.25 102 PHE A O 1
ATOM 774 N N . HIS A 1 103 ? -12.300 1.144 6.229 1.00 80.00 103 HIS A N 1
ATOM 775 C CA . HIS A 1 103 ? -13.762 1.237 6.215 1.00 80.00 103 HIS A CA 1
ATOM 776 C C . HIS A 1 103 ? -14.427 0.041 6.897 1.00 80.00 103 HIS A C 1
ATOM 778 O O . HIS A 1 103 ? -15.297 0.224 7.749 1.00 80.00 103 HIS A O 1
ATOM 784 N N . TRP A 1 104 ? -13.976 -1.179 6.595 1.00 74.62 104 TRP A N 1
ATOM 785 C CA . TRP A 1 104 ? -14.501 -2.387 7.225 1.00 74.62 104 TRP A CA 1
ATOM 786 C C . TRP A 1 104 ? -14.315 -2.354 8.747 1.00 74.62 104 TRP A C 1
ATOM 788 O O . TRP A 1 104 ? -15.247 -2.667 9.489 1.00 74.62 104 TRP A O 1
ATOM 798 N N . ARG A 1 105 ? -13.156 -1.898 9.244 1.00 70.94 105 ARG A N 1
ATOM 799 C CA . ARG A 1 105 ? -12.917 -1.753 10.691 1.00 70.94 105 ARG A CA 1
ATOM 800 C C . ARG A 1 105 ? -13.765 -0.644 11.316 1.00 70.94 105 ARG A C 1
ATOM 802 O O . ARG A 1 105 ? -14.317 -0.862 12.396 1.00 70.94 105 ARG A O 1
ATOM 809 N N . ALA A 1 106 ? -13.939 0.492 10.639 1.00 72.00 106 ALA A N 1
ATOM 810 C CA . ALA A 1 106 ? -14.807 1.578 11.105 1.00 72.00 106 ALA A CA 1
ATOM 811 C C . ALA A 1 106 ? -16.276 1.128 11.236 1.00 72.00 106 ALA A C 1
ATOM 813 O O . ALA A 1 106 ? -16.921 1.374 12.261 1.00 72.00 106 ALA A O 1
ATOM 814 N N . ASP A 1 107 ? -16.781 0.381 10.252 1.00 70.62 107 ASP A N 1
ATOM 815 C CA . ASP A 1 107 ? -18.142 -0.161 10.265 1.00 70.62 107 ASP A CA 1
ATOM 816 C C . ASP A 1 107 ? -18.344 -1.218 11.356 1.00 70.62 107 ASP A C 1
ATOM 818 O O . ASP A 1 107 ? -19.412 -1.296 11.975 1.00 70.62 107 ASP A O 1
ATOM 822 N N . ARG A 1 108 ? -17.318 -2.025 11.642 1.00 63.53 108 ARG A N 1
ATOM 823 C CA . ARG A 1 108 ? -17.370 -3.056 12.690 1.00 63.53 108 ARG A CA 1
ATOM 824 C C . ARG A 1 108 ? -17.336 -2.456 14.097 1.00 63.53 108 ARG A C 1
ATOM 826 O O . ARG A 1 108 ? -18.084 -2.929 14.954 1.00 63.53 108 ARG A O 1
ATOM 833 N N . ILE A 1 109 ? -16.586 -1.370 14.317 1.00 66.50 109 ILE A N 1
ATOM 834 C CA . ILE A 1 109 ? -16.636 -0.587 15.569 1.00 66.50 109 ILE A CA 1
ATOM 835 C C . ILE A 1 109 ? -18.049 -0.032 15.789 1.00 66.50 109 ILE A C 1
ATOM 837 O O . ILE A 1 109 ? -18.588 -0.107 16.894 1.00 66.50 109 ILE A O 1
ATOM 841 N N . ARG A 1 110 ? -18.693 0.456 14.722 1.00 64.00 110 ARG A N 1
ATOM 842 C CA . ARG A 1 110 ? -20.053 1.007 14.784 1.00 64.00 110 ARG A CA 1
ATOM 843 C C . ARG A 1 110 ? -21.110 -0.053 15.115 1.00 64.00 110 ARG A C 1
ATOM 845 O O . ARG A 1 110 ? -22.078 0.252 15.808 1.00 64.00 110 ARG A O 1
ATOM 852 N N . LYS A 1 111 ? -20.902 -1.299 14.670 1.00 65.50 111 LYS A N 1
ATOM 853 C CA . LYS A 1 111 ? -21.823 -2.435 14.875 1.00 65.50 111 LYS A CA 1
ATOM 854 C C . LYS A 1 111 ? -21.573 -3.245 16.163 1.00 65.50 111 LYS A C 1
ATOM 856 O O . LYS A 1 111 ? -22.412 -4.067 16.508 1.00 65.50 111 LYS A O 1
ATOM 861 N N . ARG A 1 112 ? -20.478 -3.002 16.902 1.00 64.19 112 ARG A N 1
ATOM 862 C CA . ARG A 1 112 ? -20.131 -3.654 18.192 1.00 64.19 112 ARG A CA 1
ATOM 863 C C . ARG A 1 112 ? -20.156 -5.191 18.192 1.00 64.19 112 ARG A C 1
ATOM 865 O O . ARG A 1 112 ? -20.495 -5.797 19.205 1.00 64.19 112 ARG A O 1
ATOM 872 N N . LEU A 1 113 ? -19.815 -5.841 17.079 1.00 57.66 113 LEU A N 1
ATOM 873 C CA . LEU A 1 113 ? -19.757 -7.307 17.047 1.00 57.66 113 LEU A CA 1
ATOM 874 C C . LEU A 1 113 ? -18.511 -7.805 17.806 1.00 57.66 113 LEU A C 1
ATOM 876 O O . LEU A 1 113 ? -17.413 -7.387 17.440 1.00 57.66 113 LEU A O 1
ATOM 880 N N . PRO A 1 114 ? -18.626 -8.715 18.789 1.00 52.47 114 PRO A N 1
ATOM 881 C CA . PRO A 1 114 ? -17.494 -9.463 19.321 1.00 52.47 114 PRO A CA 1
ATOM 882 C C . PRO A 1 114 ? -17.190 -10.637 18.381 1.00 52.47 114 PRO A C 1
ATOM 884 O O . PRO A 1 114 ? -18.022 -11.514 18.170 1.00 52.47 114 PRO A O 1
ATOM 887 N N . GLY A 1 115 ? -16.009 -10.647 17.778 1.00 56.78 115 GLY A N 1
ATOM 888 C CA . GLY A 1 115 ? -15.544 -11.748 16.938 1.00 56.78 115 GLY A CA 1
ATOM 889 C C . GLY A 1 115 ? -14.022 -11.722 16.823 1.00 56.78 115 GLY A C 1
ATOM 890 O O . GLY A 1 115 ? -13.420 -10.707 17.167 1.00 56.78 115 GLY A O 1
ATOM 891 N N . PRO A 1 116 ? -13.377 -12.805 16.364 1.00 53.72 116 PRO A N 1
ATOM 892 C CA . PRO A 1 116 ? -11.944 -12.801 16.092 1.00 53.72 116 PRO A CA 1
ATOM 893 C C . PRO A 1 116 ? -11.658 -11.768 14.993 1.00 53.72 116 PRO A C 1
ATOM 895 O O . PRO A 1 116 ? -12.145 -11.901 13.871 1.00 53.72 116 PRO A O 1
ATOM 898 N N . TYR A 1 117 ? -10.930 -10.704 15.330 1.00 54.94 117 TYR A N 1
ATOM 899 C CA . TYR A 1 117 ? -10.571 -9.610 14.417 1.00 54.94 117 TYR A CA 1
ATOM 900 C C . TYR A 1 117 ? -9.092 -9.673 14.038 1.00 54.94 117 TYR A C 1
ATOM 902 O O . TYR A 1 117 ? -8.421 -8.644 13.973 1.00 54.94 117 TYR A O 1
ATOM 910 N N . ASP A 1 118 ? -8.570 -10.880 13.838 1.00 56.91 118 ASP A N 1
ATOM 911 C CA . ASP A 1 118 ? -7.179 -11.040 13.441 1.00 56.91 118 ASP A CA 1
ATOM 912 C C . ASP A 1 118 ? -6.982 -10.517 12.021 1.00 56.91 118 ASP A C 1
ATOM 914 O O . ASP A 1 118 ? -7.631 -10.964 11.069 1.00 56.91 118 ASP A O 1
ATOM 918 N N . ASP A 1 119 ? -6.062 -9.561 11.896 1.00 62.03 119 ASP A N 1
ATOM 919 C CA . ASP A 1 119 ? -5.561 -9.004 10.641 1.00 62.03 119 ASP A CA 1
ATOM 920 C C . ASP A 1 119 ? -4.676 -10.054 9.946 1.00 62.03 119 ASP A C 1
ATOM 922 O O . ASP A 1 119 ? -3.453 -9.967 9.855 1.00 62.03 119 ASP A O 1
ATOM 926 N N . ARG A 1 120 ? -5.323 -11.151 9.548 1.00 60.31 120 ARG A N 1
ATOM 927 C CA . ARG A 1 120 ? -4.688 -12.372 9.044 1.00 60.31 120 ARG A CA 1
ATOM 928 C C . ARG A 1 120 ? -4.218 -12.229 7.605 1.00 60.31 120 ARG A C 1
ATOM 930 O O . ARG A 1 120 ? -3.392 -13.007 7.145 1.00 60.31 120 ARG A O 1
ATOM 937 N N . PHE A 1 121 ? -4.743 -11.228 6.911 1.00 64.19 121 PHE A N 1
ATOM 938 C CA . PHE A 1 121 ? -4.459 -10.980 5.507 1.00 64.19 121 PHE A CA 1
ATOM 939 C C . PHE A 1 121 ? -3.359 -9.941 5.303 1.00 64.19 121 PHE A C 1
ATOM 941 O O . PHE A 1 121 ? -2.803 -9.874 4.211 1.00 64.19 121 PHE A O 1
ATOM 948 N N . GLY A 1 122 ? -2.982 -9.179 6.335 1.00 67.88 122 GLY A N 1
ATOM 949 C CA . GLY A 1 122 ? -2.017 -8.099 6.182 1.00 67.88 122 GLY A CA 1
ATOM 950 C C . GLY A 1 122 ? -0.647 -8.531 5.625 1.00 67.88 122 GLY A C 1
ATOM 951 O O . GLY A 1 122 ? -0.251 -8.112 4.535 1.00 67.88 122 GLY A O 1
ATOM 952 N N . PRO A 1 123 ? 0.076 -9.430 6.306 1.00 73.00 123 PRO A N 1
ATOM 953 C CA . PRO A 1 123 ? 1.381 -9.895 5.833 1.00 73.00 123 PRO A CA 1
ATOM 954 C C . PRO A 1 123 ? 1.303 -10.612 4.476 1.00 73.00 123 PRO A C 1
ATOM 956 O O . PRO A 1 123 ? 2.179 -10.458 3.627 1.00 73.00 123 PRO A O 1
ATOM 959 N N . THR A 1 124 ? 0.230 -11.373 4.248 1.00 77.44 124 THR A N 1
ATOM 960 C CA . THR A 1 124 ? 0.026 -12.139 3.012 1.00 77.44 124 THR A CA 1
ATOM 961 C C . THR A 1 124 ? -0.144 -11.226 1.805 1.00 77.44 124 THR A C 1
ATOM 963 O O . THR A 1 124 ? 0.466 -11.466 0.767 1.00 77.44 124 THR A O 1
ATOM 966 N N . VAL A 1 125 ? -0.929 -10.157 1.947 1.00 74.31 125 VAL A N 1
ATOM 967 C CA . VAL A 1 125 ? -1.174 -9.185 0.879 1.00 74.31 125 VAL A CA 1
ATOM 968 C C . VAL A 1 125 ? 0.130 -8.490 0.470 1.00 74.31 125 VAL A C 1
ATOM 970 O O . VAL A 1 125 ? 0.432 -8.421 -0.720 1.00 74.31 125 VAL A O 1
ATOM 973 N N . LEU A 1 126 ? 0.964 -8.080 1.434 1.00 72.25 126 LEU A N 1
ATOM 974 C CA . LEU A 1 126 ? 2.294 -7.512 1.160 1.00 72.25 126 LEU A CA 1
ATOM 975 C C . LEU A 1 126 ? 3.210 -8.483 0.398 1.00 72.25 126 LEU A C 1
ATOM 977 O O . LEU A 1 126 ? 3.823 -8.092 -0.598 1.00 72.25 126 LEU A O 1
ATOM 981 N N . CYS A 1 127 ? 3.269 -9.749 0.821 1.00 80.62 127 CYS A N 1
ATOM 982 C CA . CYS A 1 127 ? 4.062 -10.769 0.131 1.00 80.62 127 CYS A CA 1
ATOM 983 C C . CYS A 1 127 ? 3.596 -10.987 -1.311 1.00 80.62 127 CYS A C 1
ATOM 985 O O . CYS A 1 127 ? 4.428 -11.031 -2.215 1.00 80.62 127 CYS A O 1
ATOM 987 N N . VAL A 1 128 ? 2.284 -11.088 -1.543 1.00 80.00 128 VAL A N 1
ATOM 988 C CA . VAL A 1 128 ? 1.726 -11.278 -2.892 1.00 80.00 128 VAL A CA 1
ATOM 989 C C . VAL A 1 128 ? 2.096 -10.111 -3.806 1.00 80.00 128 VAL A C 1
ATOM 991 O O . VAL A 1 128 ? 2.472 -10.339 -4.953 1.00 80.00 128 VAL A O 1
ATOM 994 N N . PHE A 1 129 ? 2.060 -8.874 -3.307 1.00 76.38 129 PHE A N 1
ATOM 995 C CA . PHE A 1 129 ? 2.413 -7.705 -4.113 1.00 76.38 129 PHE A CA 1
ATOM 996 C C . PHE A 1 129 ? 3.899 -7.625 -4.460 1.00 76.38 129 PHE A C 1
ATOM 998 O O . PHE A 1 129 ? 4.236 -7.333 -5.609 1.00 76.38 129 PHE A O 1
ATOM 1005 N N . ILE A 1 130 ? 4.788 -7.928 -3.511 1.00 76.44 130 ILE A N 1
ATOM 1006 C CA . ILE A 1 130 ? 6.232 -8.001 -3.783 1.00 76.44 130 ILE A CA 1
ATOM 1007 C C . ILE A 1 130 ? 6.520 -9.114 -4.796 1.00 76.44 130 ILE A C 1
ATOM 1009 O O . ILE A 1 130 ? 7.273 -8.911 -5.748 1.00 76.44 130 ILE A O 1
ATOM 1013 N N . LEU A 1 131 ? 5.879 -10.271 -4.638 1.00 83.38 131 LEU A N 1
ATOM 1014 C CA . LEU A 1 131 ? 6.046 -11.408 -5.538 1.00 83.38 131 LEU A CA 1
ATOM 1015 C C . LEU A 1 131 ? 5.537 -11.072 -6.950 1.00 83.38 131 LEU A C 1
ATOM 1017 O O . LEU A 1 131 ? 6.243 -11.320 -7.925 1.00 83.38 131 LEU A O 1
ATOM 1021 N N . ALA A 1 132 ? 4.378 -10.421 -7.074 1.00 78.75 132 ALA A N 1
ATOM 1022 C CA . ALA A 1 132 ? 3.855 -9.942 -8.353 1.00 78.75 132 ALA A CA 1
ATOM 1023 C C . ALA A 1 132 ? 4.803 -8.937 -9.027 1.00 78.75 132 ALA A C 1
ATOM 1025 O O . ALA A 1 132 ? 5.087 -9.061 -10.218 1.00 78.75 132 ALA A O 1
ATOM 1026 N N . ALA A 1 133 ? 5.352 -7.983 -8.271 1.00 74.56 133 ALA A N 1
ATOM 1027 C CA . ALA A 1 133 ? 6.324 -7.024 -8.788 1.00 74.56 133 ALA A CA 1
ATOM 1028 C C . ALA A 1 133 ? 7.593 -7.707 -9.327 1.00 74.56 133 ALA A C 1
ATOM 1030 O O . ALA A 1 133 ? 8.074 -7.360 -10.408 1.00 74.56 133 ALA A O 1
ATOM 1031 N N . ILE A 1 134 ? 8.104 -8.713 -8.609 1.00 79.50 134 ILE A N 1
ATOM 1032 C CA . ILE A 1 134 ? 9.267 -9.502 -9.035 1.00 79.50 134 ILE A CA 1
ATOM 1033 C C . ILE A 1 134 ? 8.945 -10.292 -10.304 1.00 79.50 134 ILE A C 1
ATOM 1035 O O . ILE A 1 134 ? 9.714 -10.229 -11.261 1.00 79.50 134 ILE A O 1
ATOM 1039 N N . LEU A 1 135 ? 7.809 -10.998 -10.344 1.00 79.25 135 LEU A N 1
ATOM 1040 C CA . LEU A 1 135 ? 7.400 -11.790 -11.507 1.00 79.25 135 LEU A CA 1
ATOM 1041 C C . LEU A 1 135 ? 7.249 -10.931 -12.760 1.00 79.25 135 LEU A C 1
ATOM 1043 O O . LEU A 1 135 ? 7.691 -11.332 -13.834 1.00 79.25 135 LEU A O 1
ATOM 1047 N N . ILE A 1 136 ? 6.666 -9.740 -12.629 1.00 72.94 136 ILE A N 1
ATOM 1048 C CA . ILE A 1 136 ? 6.460 -8.852 -13.772 1.00 72.94 136 ILE A CA 1
ATOM 1049 C C . ILE A 1 136 ? 7.786 -8.238 -14.228 1.00 72.94 136 ILE A C 1
ATOM 1051 O O . ILE A 1 136 ? 8.034 -8.159 -15.431 1.00 72.94 136 ILE A O 1
ATOM 1055 N N . ASN A 1 137 ? 8.684 -7.885 -13.300 1.00 75.81 137 ASN A N 1
ATOM 1056 C CA . ASN A 1 137 ? 10.042 -7.468 -13.655 1.00 75.81 137 ASN A CA 1
ATOM 1057 C C . ASN A 1 137 ? 10.789 -8.582 -14.413 1.00 75.81 137 ASN A C 1
ATOM 1059 O O . ASN A 1 137 ? 11.427 -8.323 -15.435 1.00 75.81 137 ASN A O 1
ATOM 1063 N N . PHE A 1 138 ? 10.637 -9.833 -13.967 1.00 76.75 138 PHE A N 1
ATOM 1064 C CA . PHE A 1 138 ? 11.229 -10.999 -14.616 1.00 76.75 138 PHE A CA 1
ATOM 1065 C C . PHE A 1 138 ? 10.652 -11.247 -16.010 1.00 76.75 138 PHE A C 1
ATOM 1067 O O . PHE A 1 138 ? 11.418 -11.411 -16.956 1.00 76.75 138 PHE A O 1
ATOM 1074 N N . GLY A 1 139 ? 9.324 -11.233 -16.151 1.00 71.75 139 GLY A N 1
ATOM 1075 C CA . GLY A 1 139 ? 8.641 -11.459 -17.425 1.00 71.75 139 GLY A CA 1
ATOM 1076 C C . GLY A 1 139 ? 9.010 -10.415 -18.474 1.00 71.75 139 GLY A C 1
ATOM 1077 O O . GLY A 1 139 ? 9.302 -10.761 -19.616 1.00 71.75 139 GLY A O 1
ATOM 1078 N N . LEU A 1 140 ? 9.097 -9.145 -18.070 1.00 70.94 140 LEU A N 1
ATOM 1079 C CA . LEU A 1 140 ? 9.476 -8.065 -18.974 1.00 70.94 140 LEU A CA 1
ATOM 1080 C C . LEU A 1 140 ? 10.942 -8.168 -19.425 1.00 70.94 140 LEU A C 1
ATOM 1082 O O . LEU A 1 140 ? 11.252 -7.947 -20.592 1.00 70.94 140 LEU A O 1
ATOM 1086 N N . ARG A 1 141 ? 11.843 -8.560 -18.517 1.00 70.81 141 ARG A N 1
ATOM 1087 C CA . ARG A 1 141 ? 13.267 -8.755 -18.826 1.00 70.81 141 ARG A CA 1
ATOM 1088 C C . ARG A 1 141 ? 13.524 -10.014 -19.663 1.00 70.81 141 ARG A C 1
ATOM 1090 O O . ARG A 1 141 ? 14.476 -10.036 -20.436 1.00 70.81 141 ARG A O 1
ATOM 1097 N N . PHE A 1 142 ? 12.710 -11.057 -19.502 1.00 69.38 142 PHE A N 1
ATOM 1098 C CA . PHE A 1 142 ? 12.776 -12.260 -20.336 1.00 69.38 142 PHE A CA 1
ATOM 1099 C C . PHE A 1 142 ? 12.274 -11.996 -21.757 1.00 69.38 142 PHE A C 1
ATOM 1101 O O . PHE A 1 142 ? 12.879 -12.488 -22.703 1.00 69.38 142 PHE A O 1
ATOM 1108 N N . ALA A 1 143 ? 11.217 -11.193 -21.911 1.00 67.56 143 ALA A N 1
ATOM 1109 C CA . ALA A 1 143 ? 10.690 -10.816 -23.221 1.00 67.56 143 ALA A CA 1
ATOM 1110 C C . ALA A 1 143 ? 11.684 -9.969 -24.037 1.00 67.56 143 ALA A C 1
ATOM 1112 O O . ALA A 1 143 ? 11.810 -10.178 -25.236 1.00 67.56 143 ALA A O 1
ATOM 1113 N N . ASP A 1 144 ? 12.420 -9.062 -23.388 1.00 67.25 144 ASP A N 1
ATOM 1114 C CA . ASP A 1 144 ? 13.403 -8.194 -24.056 1.00 67.25 144 ASP A CA 1
ATOM 1115 C C . ASP A 1 144 ? 14.709 -8.927 -24.424 1.00 67.25 144 ASP A C 1
ATOM 1117 O O . ASP A 1 144 ? 15.376 -8.564 -25.381 1.00 67.25 144 ASP A O 1
ATOM 1121 N N . LYS A 1 145 ? 15.069 -9.989 -23.687 1.00 59.44 145 LYS A N 1
ATOM 1122 C CA . LYS A 1 145 ? 16.244 -10.837 -23.981 1.00 59.44 145 LYS A CA 1
ATOM 1123 C C . LYS A 1 145 ? 15.968 -11.988 -24.954 1.00 59.44 145 LYS A C 1
ATOM 1125 O O . LYS A 1 145 ? 16.908 -12.679 -25.336 1.00 59.44 145 LYS A O 1
ATOM 1130 N N . GLY A 1 146 ? 14.698 -12.265 -25.250 1.00 55.94 146 GLY A N 1
ATOM 1131 C CA . GLY A 1 146 ? 14.264 -13.385 -26.090 1.00 55.94 146 GLY A CA 1
ATOM 1132 C C . GLY A 1 146 ? 14.138 -13.057 -27.582 1.00 55.94 146 GLY A C 1
ATOM 1133 O O . GLY A 1 146 ? 13.788 -13.952 -28.349 1.00 55.94 146 GLY A O 1
ATOM 1134 N N . VAL A 1 147 ? 14.400 -11.806 -27.974 1.00 47.94 147 VAL A N 1
ATOM 1135 C CA . VAL A 1 147 ? 14.502 -11.313 -29.360 1.00 47.94 147 VAL A CA 1
ATOM 1136 C C . VAL A 1 147 ? 15.945 -10.907 -29.615 1.00 47.94 147 VAL A C 1
ATOM 1138 O O . VAL A 1 147 ? 16.458 -11.255 -30.699 1.00 47.94 147 VAL A O 1
#

pLDDT: mean 70.18, std 14.64, range [40.09, 93.0]

Foldseek 3Di:
DDDDDDDDDPDDDPDPDDDPDPPPPDPPPPPDPDDPPPPVPDLPVVLVVVLVVQLVVLLVVLVVLLVCLVVLVVDNDPLSPVLSVVSNVLSVVSNVVSVVSSVVSVVCSVVVDDDPPDPPCVVVSVVVSVVVSVVSSVVSVCVVVVD